Protein AF-A0A966DBY8-F1 (afdb_monomer_lite)

Radius of gyration: 17.89 Å; chains: 1; bounding box: 30×33×42 Å

Secondary structure (DSSP, 8-state):
----SS--TTT-TTSS-----------HHHHTBTB--GGGPSP------------

Sequence (55 aa):
FDNDGAGNKETWPFNVPFYLKLNLAWGGDWGGAQGVDESKLPATYEIDYVRVYQK

pLDDT: mean 95.11, std 3.38, range [77.0, 98.44]

Foldseek 3Di:
DDDPVPPDCVRPVPPDDDDDDDDDDFDDVPNQVVHGDCVPPPDDDDDPDDDDDDD

Structure (mmCIF, N/CA/C/O backbone):
data_AF-A0A966DBY8-F1
#
_entry.id   AF-A0A966DBY8-F1
#
loop_
_atom_site.group_PDB
_atom_site.id
_atom_site.type_symbol
_atom_site.label_atom_id
_atom_site.label_alt_id
_atom_site.label_comp_id
_atom_site.label_asym_id
_atom_site.label_entity_id
_atom_site.label_seq_id
_atom_site.pdbx_PDB_ins_code
_atom_site.Cartn_x
_atom_site.Cartn_y
_atom_site.Cartn_z
_atom_site.occupancy
_atom_site.B_iso_or_equiv
_atom_site.auth_seq_id
_atom_site.auth_comp_id
_atom_site.auth_asym_id
_atom_site.auth_atom_id
_atom_site.pdbx_PDB_model_num
ATOM 1 N N . PHE A 1 1 ? 0.672 7.526 -20.497 1.00 77.00 1 PHE A N 1
ATOM 2 C CA . PHE A 1 1 ? 2.128 7.640 -20.309 1.00 77.00 1 PHE A CA 1
ATOM 3 C C . PHE A 1 1 ? 2.695 6.397 -20.938 1.00 77.00 1 PHE A C 1
ATOM 5 O O . PHE A 1 1 ? 2.361 5.309 -20.478 1.00 77.00 1 PHE A O 1
ATOM 12 N N . ASP A 1 2 ? 3.421 6.563 -22.033 1.00 89.75 2 ASP A N 1
ATOM 13 C CA . ASP A 1 2 ? 3.782 5.449 -22.900 1.00 89.75 2 ASP A CA 1
ATOM 14 C C . ASP A 1 2 ? 5.224 5.038 -22.619 1.00 89.75 2 ASP A C 1
ATOM 16 O O . ASP A 1 2 ? 6.060 5.879 -22.290 1.0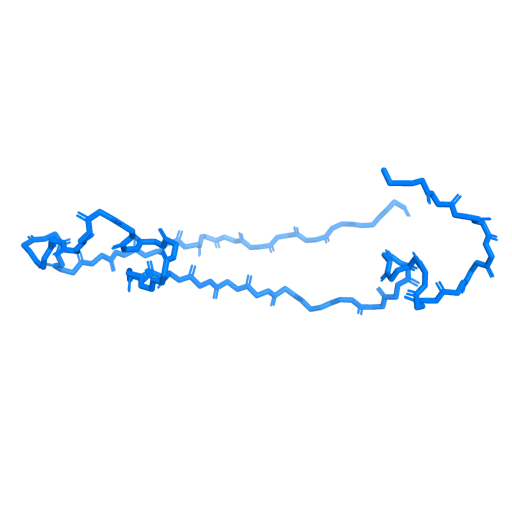0 89.75 2 ASP A O 1
ATOM 20 N N . ASN A 1 3 ? 5.504 3.738 -22.714 1.00 92.81 3 ASN A N 1
ATOM 21 C CA . ASN A 1 3 ? 6.867 3.236 -22.596 1.00 92.81 3 ASN A CA 1
ATOM 22 C C . ASN A 1 3 ? 7.655 3.675 -23.827 1.00 92.81 3 ASN A C 1
ATOM 24 O O . ASN A 1 3 ? 7.308 3.294 -24.944 1.00 92.81 3 ASN A O 1
ATOM 28 N N . ASP A 1 4 ? 8.717 4.446 -23.613 1.00 92.50 4 ASP A N 1
ATOM 29 C CA . ASP A 1 4 ? 9.601 4.914 -24.680 1.00 92.50 4 ASP A CA 1
ATOM 30 C C . ASP A 1 4 ? 10.434 3.784 -25.314 1.00 92.50 4 ASP A C 1
ATOM 32 O O . ASP A 1 4 ? 11.059 3.982 -26.354 1.00 92.50 4 ASP A O 1
ATOM 36 N N . GLY A 1 5 ? 10.443 2.593 -24.704 1.00 94.00 5 GLY A N 1
ATOM 37 C CA . GLY A 1 5 ? 11.188 1.425 -25.164 1.00 94.00 5 GLY A CA 1
ATOM 38 C C . GLY A 1 5 ? 12.700 1.544 -24.972 1.00 94.00 5 GLY A C 1
ATOM 39 O O . GLY A 1 5 ? 13.433 0.644 -25.376 1.00 94.00 5 GLY A O 1
ATOM 40 N N . ALA A 1 6 ? 13.183 2.613 -24.334 1.00 94.06 6 ALA A N 1
ATOM 41 C CA . ALA A 1 6 ? 14.607 2.897 -24.185 1.00 94.06 6 ALA A CA 1
ATOM 42 C C . ALA A 1 6 ? 15.274 2.057 -23.084 1.00 94.06 6 ALA A C 1
ATOM 44 O O . ALA A 1 6 ? 16.494 2.097 -22.929 1.00 94.06 6 ALA A O 1
ATOM 45 N N . GLY A 1 7 ? 14.488 1.326 -22.283 1.00 90.25 7 GLY A N 1
ATOM 46 C CA . GLY A 1 7 ? 14.991 0.556 -21.141 1.00 90.25 7 GLY A CA 1
ATOM 47 C C . GLY A 1 7 ? 15.607 1.432 -20.043 1.00 90.25 7 GLY A C 1
ATOM 48 O O . GLY A 1 7 ? 16.338 0.933 -19.188 1.00 90.25 7 GLY A O 1
ATOM 49 N N . ASN A 1 8 ? 15.334 2.737 -20.065 1.00 93.62 8 ASN A N 1
ATOM 50 C CA . ASN A 1 8 ? 15.869 3.702 -19.122 1.00 93.62 8 ASN A CA 1
ATOM 51 C C . ASN A 1 8 ? 14.913 3.862 -17.935 1.00 93.62 8 ASN A C 1
ATOM 53 O O . ASN A 1 8 ? 13.783 4.306 -18.095 1.00 93.62 8 ASN A O 1
ATOM 57 N N . LYS A 1 9 ? 15.378 3.551 -16.722 1.00 93.38 9 LYS A N 1
ATOM 58 C CA . LYS A 1 9 ? 14.562 3.662 -15.502 1.00 93.38 9 LYS A CA 1
ATOM 59 C C . LYS A 1 9 ? 14.115 5.093 -15.179 1.00 93.38 9 LYS A C 1
ATOM 61 O O . LYS A 1 9 ? 13.122 5.259 -14.486 1.00 93.38 9 LYS A O 1
ATOM 66 N N . GLU A 1 10 ? 14.840 6.108 -15.648 1.00 94.12 10 GLU A N 1
ATOM 67 C CA . GLU A 1 10 ? 14.508 7.515 -15.379 1.00 94.12 10 GLU A CA 1
ATOM 68 C C . GLU A 1 10 ? 13.275 7.966 -16.168 1.00 94.12 10 GLU A C 1
ATOM 70 O O . GLU A 1 10 ? 12.539 8.849 -15.736 1.00 94.12 10 GLU A O 1
ATOM 75 N N . THR A 1 11 ? 13.032 7.341 -17.321 1.00 94.25 11 THR A N 1
ATOM 76 C CA . THR A 1 11 ? 11.867 7.607 -18.170 1.00 94.25 11 THR A CA 1
ATOM 77 C C . THR A 1 11 ? 10.801 6.521 -18.031 1.00 94.25 11 THR A C 1
ATOM 79 O O . THR A 1 11 ? 9.612 6.812 -18.132 1.00 94.25 11 THR A O 1
ATOM 82 N N . TRP A 1 12 ? 11.198 5.284 -17.719 1.00 94.50 12 TRP A N 1
ATOM 83 C CA . TRP A 1 12 ? 10.315 4.140 -17.508 1.00 94.50 12 TRP A CA 1
ATOM 84 C C . TRP A 1 12 ? 10.763 3.276 -16.308 1.00 94.50 12 TRP A C 1
ATOM 86 O O . TRP A 1 12 ? 11.411 2.237 -16.474 1.00 94.50 12 TRP A O 1
ATOM 96 N N . PRO A 1 13 ? 10.399 3.649 -15.066 1.00 93.56 13 PRO A N 1
ATOM 97 C CA . PRO A 1 13 ? 10.880 2.981 -13.852 1.00 93.56 13 PRO A CA 1
ATOM 98 C C . PRO A 1 13 ? 10.184 1.648 -13.549 1.00 93.56 13 PRO A C 1
ATOM 100 O O . PRO A 1 13 ? 10.443 1.051 -12.514 1.00 93.56 13 PRO A O 1
ATOM 103 N N . PHE A 1 14 ? 9.287 1.157 -14.404 1.00 93.44 14 PHE A N 1
ATOM 104 C CA . PHE A 1 14 ? 8.412 0.024 -14.077 1.00 93.44 14 PHE A CA 1
ATOM 105 C C . PHE A 1 14 ? 9.027 -1.359 -14.345 1.00 93.44 14 PHE A C 1
ATOM 107 O O . PHE A 1 14 ? 8.361 -2.368 -14.134 1.00 93.44 14 PHE A O 1
ATOM 114 N N . ASN A 1 15 ? 10.280 -1.422 -14.807 1.00 91.62 15 ASN A N 1
ATOM 115 C CA . ASN A 1 15 ? 10.997 -2.672 -15.087 1.00 91.62 15 ASN A CA 1
ATOM 116 C C . ASN A 1 15 ? 12.282 -2.808 -14.252 1.00 91.62 15 ASN A C 1
ATOM 118 O O . ASN A 1 15 ? 13.360 -3.104 -14.763 1.00 91.62 15 ASN A O 1
ATOM 122 N N . VAL A 1 16 ? 12.170 -2.539 -12.955 1.00 92.00 16 VAL A N 1
ATOM 123 C CA . VAL A 1 16 ? 13.227 -2.750 -11.956 1.00 92.00 16 VAL A CA 1
ATOM 124 C C . VAL A 1 16 ? 12.624 -3.474 -10.749 1.00 92.00 16 VAL A C 1
ATOM 126 O O . VAL A 1 16 ? 11.401 -3.555 -10.648 1.00 92.00 16 VAL A O 1
ATOM 129 N N . PRO A 1 17 ? 13.428 -4.018 -9.822 1.00 94.56 17 PRO A N 1
ATOM 130 C CA . PRO A 1 17 ? 12.888 -4.625 -8.610 1.00 94.56 17 PRO A CA 1
ATOM 131 C C . PRO A 1 17 ? 12.108 -3.619 -7.750 1.00 94.56 17 PRO A C 1
ATOM 133 O O . PRO A 1 17 ? 12.587 -2.515 -7.488 1.00 94.56 17 PRO A O 1
ATOM 136 N N . PHE A 1 18 ? 10.940 -4.033 -7.257 1.00 96.19 18 PHE A N 1
ATOM 137 C CA . PHE A 1 18 ? 10.121 -3.276 -6.306 1.00 96.19 18 PHE A CA 1
ATOM 13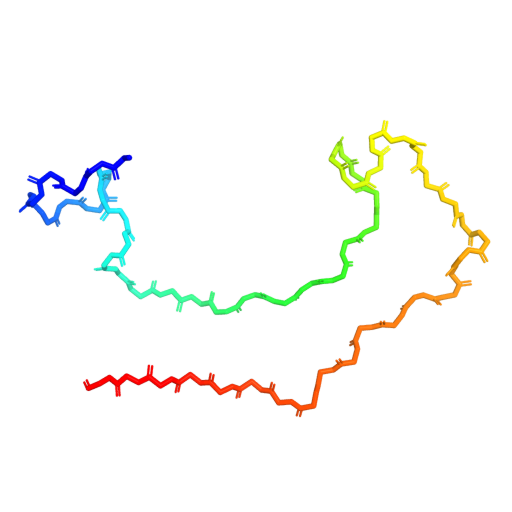8 C C . PHE A 1 18 ? 9.922 -4.059 -5.009 1.00 96.19 18 PHE A C 1
ATOM 140 O O . PHE A 1 18 ? 9.931 -5.289 -4.996 1.00 96.19 18 PHE A O 1
ATOM 147 N N . TYR A 1 19 ? 9.677 -3.325 -3.924 1.00 96.19 19 TYR A N 1
ATOM 148 C CA . TYR A 1 19 ? 9.252 -3.881 -2.643 1.00 96.19 19 TYR A CA 1
ATOM 149 C C . TYR A 1 19 ? 7.771 -3.591 -2.414 1.00 96.19 19 TYR A C 1
ATOM 151 O O . TYR A 1 19 ? 7.296 -2.492 -2.711 1.00 96.19 19 TYR A O 1
ATOM 159 N N . LEU A 1 20 ? 7.052 -4.549 -1.832 1.00 97.38 20 LEU A N 1
ATOM 160 C CA . LEU A 1 20 ? 5.687 -4.325 -1.372 1.00 97.38 20 LEU A CA 1
ATOM 161 C C . LEU A 1 20 ? 5.695 -3.448 -0.112 1.00 97.38 20 LEU A C 1
ATOM 163 O O . LEU A 1 20 ? 6.459 -3.696 0.819 1.00 97.38 20 LEU A O 1
ATOM 167 N N . LYS A 1 21 ? 4.810 -2.450 -0.069 1.00 97.44 21 LYS A N 1
ATOM 168 C CA . LYS A 1 21 ? 4.512 -1.655 1.128 1.00 97.44 21 LYS A CA 1
ATOM 169 C C . LYS A 1 21 ? 3.026 -1.770 1.441 1.00 97.44 21 LYS A C 1
ATOM 171 O O . LYS A 1 21 ? 2.200 -1.661 0.541 1.00 97.44 21 LYS A O 1
ATOM 176 N N . LEU A 1 22 ? 2.707 -1.982 2.711 1.00 98.06 22 LEU A N 1
ATOM 177 C CA . LEU A 1 22 ? 1.345 -2.053 3.233 1.00 98.06 22 LEU A CA 1
ATOM 178 C C . LEU A 1 22 ? 1.238 -1.021 4.353 1.00 98.06 22 LEU A C 1
ATOM 180 O O . LEU A 1 22 ? 2.091 -0.990 5.238 1.00 98.06 22 LEU A O 1
ATOM 184 N N . ASN A 1 23 ? 0.229 -0.157 4.305 1.00 97.38 23 ASN A N 1
ATOM 185 C CA . ASN A 1 23 ? 0.020 0.875 5.314 1.00 97.38 23 ASN A CA 1
ATOM 186 C C . ASN A 1 23 ? -1.472 1.165 5.508 1.00 97.38 23 ASN A C 1
ATOM 188 O O . ASN A 1 23 ? -2.258 1.043 4.574 1.00 97.38 23 ASN A O 1
ATOM 192 N N . LEU A 1 24 ? -1.825 1.613 6.713 1.00 96.88 24 LEU A N 1
ATOM 193 C CA . LEU A 1 24 ? -3.116 2.210 7.044 1.00 96.88 24 LEU A CA 1
ATOM 194 C C . LEU A 1 24 ? -2.865 3.691 7.342 1.00 96.88 24 LEU A C 1
ATOM 196 O O . LEU A 1 24 ? -2.415 4.040 8.431 1.00 96.88 24 LEU A O 1
ATOM 200 N N . ALA A 1 25 ? -3.048 4.553 6.342 1.00 96.44 25 ALA A N 1
ATOM 201 C CA . ALA A 1 25 ? -2.897 5.995 6.529 1.00 96.44 25 ALA A CA 1
ATOM 202 C C . ALA A 1 25 ? -4.153 6.592 7.183 1.00 96.44 25 ALA A C 1
ATOM 204 O O . ALA A 1 25 ? -5.269 6.179 6.872 1.00 96.44 25 ALA A O 1
ATOM 205 N N . TRP A 1 26 ? -3.962 7.591 8.045 1.00 96.25 26 TRP A N 1
ATOM 206 C CA . TRP A 1 26 ? -5.030 8.355 8.687 1.00 96.25 26 TRP A CA 1
ATOM 207 C C . TRP A 1 26 ? -4.726 9.850 8.557 1.00 96.25 26 TRP A C 1
ATOM 209 O O . TRP A 1 26 ? -3.773 10.342 9.158 1.00 96.25 26 TRP A O 1
ATOM 219 N N . GLY A 1 27 ? -5.502 10.572 7.748 1.00 96.25 27 GLY A N 1
ATOM 220 C CA . GLY A 1 27 ? -5.267 11.994 7.486 1.00 96.25 27 GLY A CA 1
ATOM 221 C C . GLY A 1 27 ? -4.217 12.274 6.402 1.00 96.25 27 GLY A C 1
ATOM 222 O O . GLY A 1 27 ? -4.181 11.608 5.366 1.00 96.25 27 GLY A O 1
ATOM 223 N N . GLY A 1 28 ? -3.387 13.298 6.625 1.00 96.06 28 GLY A N 1
ATOM 224 C CA . GLY A 1 28 ? -2.472 13.867 5.626 1.00 96.06 28 GLY A CA 1
ATOM 225 C C . GLY A 1 28 ? -3.176 14.771 4.610 1.00 96.06 28 GLY A C 1
ATOM 226 O O . GLY A 1 28 ? -4.404 14.843 4.589 1.00 96.06 28 GLY A O 1
ATOM 227 N N . ASP A 1 29 ? -2.400 15.432 3.745 1.00 97.12 29 ASP A N 1
ATOM 228 C CA . ASP A 1 29 ? -2.929 16.398 2.765 1.00 97.12 29 ASP A CA 1
ATOM 229 C C . ASP A 1 29 ? -4.019 15.796 1.873 1.00 97.12 29 ASP A C 1
ATOM 231 O O . ASP A 1 29 ? -4.970 16.478 1.501 1.00 97.12 29 ASP A O 1
ATOM 235 N N . TRP A 1 30 ? -3.901 14.501 1.556 1.00 96.50 30 TRP A N 1
ATOM 236 C CA . TRP A 1 30 ? -4.894 13.797 0.752 1.00 96.50 30 TRP A CA 1
ATOM 237 C C . TRP A 1 30 ? -5.943 13.062 1.594 1.00 96.50 30 TRP A C 1
ATOM 239 O O . TRP A 1 30 ? -7.137 13.303 1.429 1.00 96.50 30 TRP A O 1
ATOM 249 N N . GLY A 1 31 ? -5.527 12.181 2.509 1.00 93.25 31 GLY A N 1
AT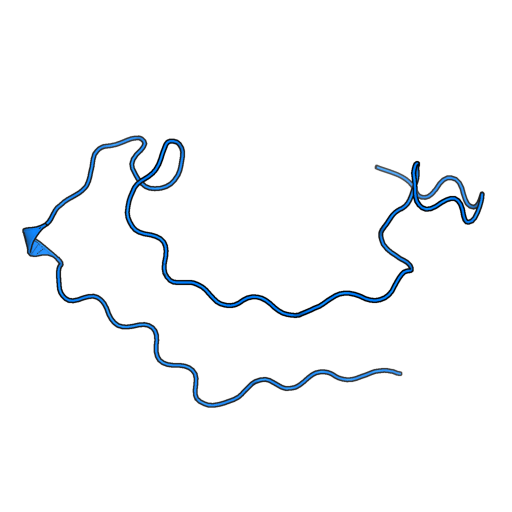OM 250 C CA . GLY A 1 31 ? -6.458 11.349 3.284 1.00 93.25 31 GLY A CA 1
ATOM 251 C C . GLY A 1 31 ? -7.258 12.117 4.341 1.00 93.25 31 GLY A C 1
ATOM 252 O O . GLY A 1 31 ? -8.276 11.621 4.810 1.00 93.25 31 GLY A O 1
ATOM 253 N N . GLY A 1 32 ? -6.819 13.323 4.704 1.00 96.50 32 GLY A N 1
ATOM 254 C CA . GLY A 1 32 ? -7.485 14.242 5.626 1.00 96.50 32 GLY A CA 1
ATOM 255 C C . GLY A 1 32 ? -7.916 15.542 4.958 1.00 96.50 32 GLY A C 1
ATOM 256 O O . GLY A 1 32 ? -8.159 16.520 5.660 1.00 96.50 32 GLY A O 1
ATOM 257 N N . ALA A 1 33 ? -8.022 15.577 3.625 1.00 97.38 33 ALA A N 1
ATOM 258 C CA . ALA A 1 33 ? -8.402 16.780 2.878 1.00 97.38 33 ALA A CA 1
ATOM 259 C C . ALA A 1 33 ? -9.751 17.383 3.329 1.00 97.38 33 ALA A C 1
ATOM 261 O O . ALA A 1 33 ? -10.017 18.558 3.092 1.00 97.38 33 ALA A O 1
ATOM 262 N N . GLN A 1 34 ? -10.602 16.584 3.985 1.00 96.81 34 GLN A N 1
ATOM 263 C CA . GLN A 1 34 ? -11.894 16.994 4.548 1.00 96.81 34 GLN A CA 1
ATOM 264 C C . GLN A 1 34 ? -11.928 16.934 6.086 1.00 96.81 34 GLN A C 1
ATOM 266 O O . GLN A 1 34 ? -1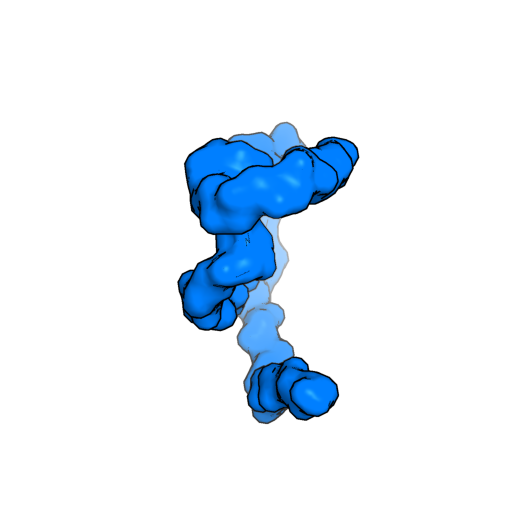2.999 16.894 6.686 1.00 96.81 34 GLN A O 1
ATOM 271 N N . GLY A 1 35 ? -10.759 16.930 6.727 1.00 95.62 35 GLY A N 1
ATOM 272 C CA . GLY A 1 35 ? -10.604 16.663 8.153 1.00 95.62 35 GLY A CA 1
ATOM 273 C C . GLY A 1 35 ? -10.487 15.171 8.471 1.00 95.62 35 GLY A C 1
ATOM 274 O O . GLY A 1 35 ? -10.552 14.311 7.593 1.00 95.62 35 GLY A O 1
ATOM 275 N N . VAL A 1 36 ? -10.283 14.874 9.752 1.00 96.31 36 VAL A N 1
ATOM 276 C CA . VAL A 1 36 ? -10.178 13.518 10.310 1.00 96.31 36 VAL A CA 1
ATOM 277 C C . VAL A 1 36 ? -11.109 13.393 11.513 1.00 96.31 36 VAL A C 1
ATOM 279 O O . VAL A 1 36 ? -11.152 14.288 12.352 1.00 96.31 36 VAL A O 1
ATOM 282 N N . ASP A 1 37 ? -11.855 12.289 11.591 1.00 96.44 37 ASP A N 1
ATOM 283 C CA . ASP A 1 37 ? -12.823 12.020 12.663 1.00 96.44 37 ASP A CA 1
ATOM 284 C C . ASP A 1 37 ? -12.282 10.971 13.641 1.00 96.44 37 ASP A C 1
ATOM 286 O O . ASP A 1 37 ? -12.388 9.765 13.420 1.00 96.44 37 ASP A O 1
ATOM 290 N N . GLU A 1 38 ? -11.713 11.436 14.750 1.00 96.31 38 GLU A N 1
ATOM 291 C CA . GLU A 1 38 ? -11.084 10.581 15.762 1.00 96.31 38 GLU A CA 1
ATOM 292 C C . GLU A 1 38 ? -12.065 9.623 16.458 1.00 96.31 38 GLU A C 1
ATOM 294 O O . GLU A 1 38 ? -11.631 8.611 17.006 1.00 96.31 38 GLU A O 1
ATOM 299 N N . SER A 1 39 ? -13.385 9.858 16.375 1.00 97.50 39 SER A N 1
ATOM 300 C CA . SER A 1 39 ? -14.393 8.934 16.923 1.00 97.50 39 SER A CA 1
ATOM 301 C C . SER A 1 39 ? -14.424 7.574 16.217 1.00 97.50 39 SER A C 1
ATOM 303 O O . SER A 1 39 ? -15.030 6.624 16.709 1.00 97.50 39 SER A O 1
ATOM 305 N N . LYS A 1 40 ? -13.779 7.473 15.052 1.00 93.94 40 LYS A N 1
ATOM 306 C CA . LYS A 1 40 ? -13.680 6.254 14.242 1.00 93.94 40 LYS A CA 1
ATOM 307 C C . LYS A 1 40 ? -12.472 5.389 14.593 1.00 93.94 40 LYS A C 1
ATOM 309 O O . LYS A 1 40 ? -12.297 4.336 13.985 1.00 93.94 40 LYS A O 1
ATOM 314 N N . LEU A 1 41 ? -11.642 5.819 15.541 1.00 96.00 41 LEU A N 1
ATOM 315 C CA . LEU A 1 41 ? -10.526 5.029 16.043 1.00 96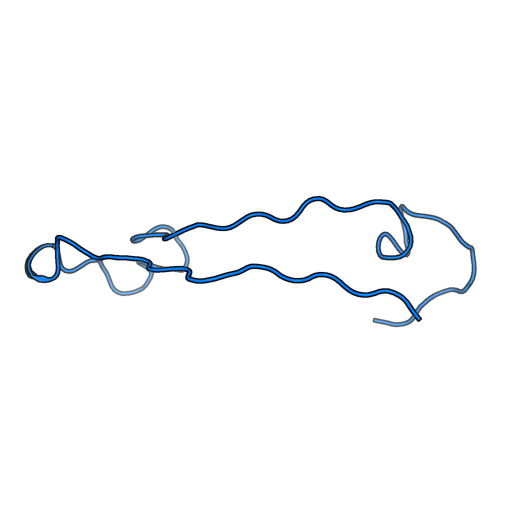.00 41 LEU A CA 1
ATOM 316 C C . LEU A 1 41 ? -10.967 4.126 17.214 1.00 96.00 41 LEU A C 1
ATOM 318 O O . LEU A 1 41 ? -11.833 4.517 17.998 1.00 96.00 41 LEU A O 1
ATOM 322 N N . PRO A 1 42 ? -10.356 2.934 17.368 1.00 96.12 42 PRO A N 1
ATOM 323 C CA . PRO A 1 42 ? -9.265 2.391 16.554 1.00 96.12 42 PRO A CA 1
ATOM 324 C C . PRO A 1 42 ? -9.736 1.857 15.192 1.00 96.12 42 PRO A C 1
ATOM 326 O O . PRO A 1 42 ? -10.803 1.263 15.078 1.00 96.12 42 PRO A O 1
ATOM 329 N N . ALA A 1 43 ? -8.895 2.029 14.170 1.00 95.81 43 ALA A N 1
ATOM 330 C CA . ALA A 1 43 ? -9.077 1.423 12.856 1.00 95.81 43 ALA A CA 1
ATOM 331 C C . ALA A 1 43 ? -8.125 0.230 12.693 1.00 95.81 43 ALA A C 1
ATOM 333 O O . ALA A 1 43 ? -6.973 0.280 13.130 1.00 95.81 43 ALA A O 1
ATOM 334 N N . THR A 1 44 ? -8.595 -0.832 12.045 1.00 97.56 44 THR A N 1
ATOM 335 C CA . THR A 1 44 ? -7.833 -2.072 11.866 1.00 97.56 44 THR A CA 1
ATOM 336 C C . THR A 1 44 ? -7.650 -2.361 10.382 1.00 97.56 44 THR A C 1
ATOM 338 O O . THR A 1 44 ? -8.576 -2.196 9.591 1.00 97.56 44 THR A O 1
ATOM 341 N N . TYR A 1 45 ? -6.445 -2.793 10.009 1.00 97.75 45 TYR A N 1
ATOM 342 C CA . TYR A 1 45 ? -6.122 -3.251 8.662 1.00 97.75 45 TYR A CA 1
ATOM 343 C C . TYR A 1 45 ? -5.678 -4.713 8.723 1.00 97.75 45 TYR A C 1
ATOM 345 O O . TYR A 1 45 ? -4.520 -5.009 9.015 1.00 97.75 45 TYR A O 1
ATOM 353 N N . GLU A 1 46 ? -6.628 -5.625 8.517 1.00 98.12 46 GLU A N 1
ATOM 354 C CA . GLU A 1 46 ? -6.405 -7.070 8.607 1.00 98.12 46 GLU A CA 1
ATOM 355 C C . GLU A 1 46 ? -5.999 -7.640 7.247 1.00 98.12 46 GLU A C 1
ATOM 357 O O . GLU A 1 46 ? -6.664 -7.410 6.236 1.00 98.12 46 GLU A O 1
ATOM 362 N N . ILE A 1 47 ? -4.892 -8.383 7.214 1.00 98.06 47 ILE A N 1
ATOM 363 C CA . ILE A 1 47 ? -4.330 -8.959 5.989 1.00 98.06 47 ILE A CA 1
ATOM 364 C C . ILE A 1 47 ? -4.062 -10.437 6.245 1.00 98.06 47 ILE A C 1
ATOM 366 O O . ILE A 1 47 ? -3.142 -10.782 6.980 1.00 98.06 47 ILE A O 1
ATOM 370 N N . ASP A 1 48 ? -4.862 -11.300 5.624 1.00 98.44 48 ASP A N 1
ATOM 371 C CA . ASP A 1 48 ? -4.748 -12.757 5.762 1.00 98.44 48 ASP A CA 1
ATOM 372 C C . ASP A 1 48 ? -3.538 -13.312 4.988 1.00 98.44 48 ASP A C 1
ATOM 374 O O . ASP A 1 48 ? -2.737 -14.087 5.508 1.00 98.44 48 ASP A O 1
ATOM 378 N N . TYR A 1 49 ? -3.330 -12.861 3.746 1.00 98.25 49 TYR A N 1
ATOM 379 C CA . TYR A 1 49 ? -2.151 -13.242 2.972 1.00 98.25 49 TYR A CA 1
ATOM 380 C C . TYR A 1 49 ? -1.754 -12.206 1.922 1.00 98.25 49 TYR A C 1
ATOM 382 O O . TYR A 1 49 ? -2.566 -11.449 1.393 1.00 98.25 49 TYR A O 1
ATOM 390 N N . VAL A 1 50 ? -0.478 -12.265 1.546 1.00 98.12 50 VAL A N 1
ATOM 391 C CA . VAL A 1 50 ? 0.084 -11.622 0.358 1.00 98.12 50 VAL A CA 1
ATOM 392 C C . VAL A 1 50 ? 0.624 -12.724 -0.543 1.00 98.12 50 VAL A C 1
ATOM 394 O O . VAL A 1 50 ? 1.363 -13.595 -0.088 1.00 98.12 50 VAL A O 1
ATOM 397 N N . ARG A 1 5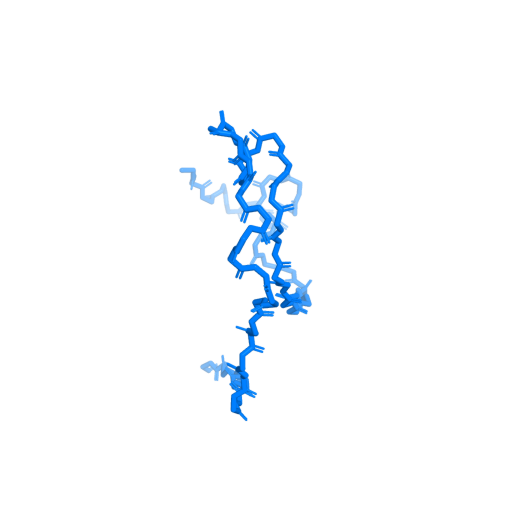1 ? 0.277 -12.694 -1.830 1.00 97.94 51 ARG A N 1
ATOM 398 C CA . ARG A 1 51 ? 0.822 -13.611 -2.837 1.00 97.94 51 ARG A CA 1
ATOM 399 C C . ARG A 1 51 ? 1.283 -12.809 -4.045 1.00 97.94 51 ARG A C 1
ATOM 401 O O . ARG A 1 51 ? 0.529 -11.988 -4.560 1.00 97.94 51 ARG A O 1
ATOM 408 N N . VAL A 1 52 ? 2.514 -13.055 -4.484 1.00 96.81 52 VAL A N 1
ATOM 409 C CA . VAL A 1 52 ? 3.106 -12.451 -5.682 1.00 96.81 52 VAL A CA 1
ATOM 410 C C . VAL A 1 52 ? 3.458 -13.580 -6.637 1.00 96.81 52 VAL A C 1
ATOM 412 O O . VAL A 1 52 ? 4.085 -14.558 -6.234 1.00 96.81 52 VAL A O 1
ATOM 415 N N . TYR A 1 53 ? 3.036 -13.446 -7.890 1.00 96.31 53 TYR A N 1
ATOM 416 C CA . TYR A 1 53 ? 3.244 -14.442 -8.934 1.00 96.31 53 TYR A CA 1
ATOM 417 C C . TYR A 1 53 ? 3.950 -13.806 -10.124 1.00 96.31 53 TYR A C 1
ATOM 419 O O . TYR A 1 53 ? 3.749 -12.628 -10.419 1.00 96.31 53 TYR A O 1
ATOM 427 N N . GLN A 1 54 ? 4.737 -14.612 -10.825 1.00 94.56 54 GLN A N 1
ATOM 428 C CA . GLN A 1 54 ? 5.388 -14.254 -12.077 1.00 94.56 54 GLN A CA 1
ATOM 429 C C . GLN A 1 54 ? 5.062 -15.331 -13.117 1.00 94.56 54 GLN A C 1
ATOM 431 O O . GLN A 1 54 ? 4.948 -16.505 -12.761 1.00 94.56 54 GLN A O 1
ATOM 436 N N . LYS A 1 55 ? 4.837 -14.903 -14.364 1.00 87.69 55 LYS A N 1
ATOM 437 C CA . LYS A 1 55 ? 4.545 -15.784 -15.501 1.00 87.69 55 LYS A CA 1
ATOM 438 C C . LYS A 1 55 ? 5.803 -16.492 -15.994 1.00 87.69 55 LYS A C 1
ATOM 440 O O . LYS A 1 55 ? 6.864 -15.830 -15.993 1.00 87.69 55 LYS A O 1
#